Protein AF-A0A382N3G2-F1 (afdb_monomer_lite)

Sequence (133 aa):
MDQISRNIKLLQFSFLLVVFFFLYFAVDPSENNSFWRLPSYLASVPMVLNNAIDYLMFEWLPVDIYNVEIDEYEESPVLKLITRSISRSLLFCIEFIREILLGGVKTIVAFTSWDYISQNSWAHWPALPWTVV

Organism: NCBI:txid408172

Radius of gyration: 28.77 Å; chains: 1; bounding box: 59×32×71 Å

pLDDT: mean 85.89, std 9.98, range [40.59, 96.81]

Secondary structure (DSSP, 8-state):
-HHHHHHHHHHHHHHHHHHHHHHHHHS---TT-TTTTHHHHHTTHHHHHHHHHHIIIIIISEEEEEETTTTEEEEEEHHHHHHHHHHHHHHHHHHHHHHHHTTSHHHHHHHS-HHHHHH-GGGSPPPP--S--

Structure (mmCIF, N/CA/C/O backbone):
data_AF-A0A382N3G2-F1
#
_entry.id   AF-A0A382N3G2-F1
#
loop_
_atom_site.group_PDB
_atom_site.id
_atom_site.type_symbol
_atom_site.label_atom_id
_atom_site.label_alt_id
_atom_site.label_comp_id
_atom_site.label_asym_id
_atom_site.label_entity_id
_atom_site.label_seq_id
_atom_site.pdbx_PDB_ins_code
_atom_site.Cartn_x
_atom_site.Cartn_y
_atom_site.Cartn_z
_atom_site.occupancy
_atom_site.B_iso_or_equiv
_atom_site.auth_seq_id
_atom_site.auth_comp_id
_atom_site.auth_asym_id
_atom_site.auth_atom_id
_atom_site.pdbx_PDB_model_num
ATOM 1 N N . MET A 1 1 ? 32.268 -5.901 20.987 1.00 54.81 1 MET A N 1
ATOM 2 C CA . MET A 1 1 ? 31.376 -6.434 19.927 1.00 54.81 1 MET A CA 1
ATOM 3 C C . MET A 1 1 ? 31.154 -5.445 18.778 1.00 54.81 1 MET A C 1
ATOM 5 O O . MET A 1 1 ? 31.127 -5.890 17.636 1.00 54.81 1 MET A O 1
ATOM 9 N N . ASP A 1 2 ? 31.108 -4.128 19.018 1.00 61.84 2 ASP A N 1
ATOM 10 C CA . ASP A 1 2 ? 30.839 -3.132 17.958 1.00 61.84 2 ASP A CA 1
ATOM 11 C C . ASP A 1 2 ? 31.906 -2.990 16.860 1.00 61.84 2 ASP A C 1
ATOM 13 O O . ASP A 1 2 ? 31.559 -2.780 15.698 1.00 61.84 2 ASP A O 1
ATOM 17 N N . GLN A 1 3 ? 33.200 -3.128 17.172 1.00 61.00 3 GLN A N 1
ATOM 18 C CA . GLN A 1 3 ? 34.254 -3.038 16.145 1.00 61.00 3 GLN A CA 1
ATOM 19 C C . GLN A 1 3 ? 34.225 -4.217 15.158 1.00 61.00 3 GLN A C 1
ATOM 21 O O . GLN A 1 3 ? 34.457 -4.029 13.966 1.00 61.00 3 GLN A O 1
ATOM 26 N N . ILE A 1 4 ? 33.870 -5.414 15.632 1.00 60.31 4 ILE A N 1
ATOM 27 C CA . ILE A 1 4 ? 33.755 -6.621 14.800 1.00 60.31 4 ILE A CA 1
ATOM 28 C C . ILE A 1 4 ? 32.565 -6.482 13.838 1.00 60.31 4 ILE A C 1
ATOM 30 O O . ILE A 1 4 ? 32.717 -6.699 12.639 1.00 60.31 4 ILE A O 1
ATOM 34 N N . SER A 1 5 ? 31.408 -6.026 14.339 1.00 62.31 5 SER A N 1
ATOM 35 C CA . SER A 1 5 ? 30.219 -5.741 13.516 1.00 62.31 5 SER A CA 1
ATOM 36 C C . SER A 1 5 ? 30.489 -4.670 12.448 1.00 62.31 5 SER A C 1
ATOM 38 O O . SER A 1 5 ? 30.088 -4.814 11.292 1.00 62.31 5 SER A O 1
ATOM 40 N N . ARG A 1 6 ? 31.243 -3.618 12.797 1.00 64.12 6 ARG A N 1
ATOM 41 C CA . ARG A 1 6 ? 31.652 -2.563 11.856 1.00 64.12 6 ARG A CA 1
ATOM 42 C C . ARG A 1 6 ? 32.551 -3.094 10.735 1.00 64.12 6 ARG A C 1
ATOM 44 O O . ARG A 1 6 ? 32.322 -2.757 9.577 1.00 64.12 6 ARG A O 1
ATOM 51 N N . ASN A 1 7 ? 33.513 -3.958 11.059 1.00 73.94 7 ASN A N 1
ATOM 52 C CA . ASN A 1 7 ? 34.392 -4.588 10.070 1.00 73.94 7 ASN A CA 1
ATOM 53 C C . ASN A 1 7 ? 33.634 -5.524 9.119 1.00 73.94 7 ASN A C 1
ATOM 55 O O . ASN A 1 7 ? 33.942 -5.550 7.933 1.00 73.94 7 ASN A O 1
ATOM 59 N N . ILE A 1 8 ? 32.605 -6.230 9.598 1.00 85.19 8 ILE A N 1
ATOM 60 C CA . ILE A 1 8 ? 31.758 -7.084 8.748 1.00 85.19 8 ILE A CA 1
ATOM 61 C C . ILE A 1 8 ? 30.974 -6.244 7.731 1.00 85.19 8 ILE A C 1
ATOM 63 O O . ILE A 1 8 ? 30.933 -6.597 6.555 1.00 85.19 8 ILE A O 1
ATOM 67 N N . LYS A 1 9 ? 30.407 -5.102 8.145 1.00 83.94 9 LYS A N 1
ATOM 68 C CA . LYS A 1 9 ? 29.705 -4.187 7.224 1.00 83.94 9 LYS A CA 1
ATOM 69 C C . LYS A 1 9 ? 30.647 -3.576 6.183 1.00 83.94 9 LYS A C 1
ATOM 71 O O . LYS A 1 9 ? 30.295 -3.503 5.009 1.00 83.94 9 LYS A O 1
ATOM 76 N N . LEU A 1 10 ? 31.854 -3.180 6.594 1.00 86.88 10 LEU A N 1
ATOM 77 C CA . LEU A 1 10 ? 32.887 -2.687 5.674 1.00 86.88 10 LEU A CA 1
ATOM 78 C C . LEU A 1 10 ? 33.339 -3.771 4.686 1.00 86.88 10 LEU A C 1
ATOM 80 O O . LEU A 1 10 ? 33.552 -3.480 3.513 1.00 86.88 10 LEU A O 1
ATOM 84 N N . LEU A 1 11 ? 33.431 -5.025 5.134 1.00 88.75 11 LEU A N 1
ATOM 85 C CA . LEU A 1 11 ? 33.788 -6.162 4.290 1.00 88.75 11 LEU A CA 1
ATOM 86 C C . LEU A 1 11 ? 32.685 -6.499 3.275 1.00 88.75 11 LEU A C 1
ATOM 88 O O . LEU A 1 11 ? 32.993 -6.732 2.112 1.00 88.75 11 LEU A O 1
ATOM 92 N N . GLN A 1 12 ? 31.411 -6.458 3.678 1.00 89.31 12 GLN A N 1
ATOM 93 C CA . GLN A 1 12 ? 30.269 -6.608 2.765 1.00 89.31 12 GLN A CA 1
ATOM 94 C C . GLN A 1 12 ? 30.249 -5.510 1.699 1.00 89.31 12 GLN A C 1
ATOM 96 O O . GLN A 1 12 ? 30.054 -5.799 0.521 1.00 89.31 12 GLN A O 1
ATOM 101 N N . PHE A 1 13 ? 30.490 -4.260 2.100 1.00 93.25 13 PHE A N 1
ATOM 102 C CA . PHE A 1 13 ? 30.573 -3.139 1.168 1.00 93.25 13 PHE A CA 1
ATOM 103 C C . PHE A 1 13 ? 31.746 -3.293 0.194 1.00 93.25 13 PHE A C 1
ATOM 105 O O . PHE A 1 13 ? 31.573 -3.129 -1.011 1.00 93.25 13 PHE A O 1
ATOM 112 N N . SER A 1 14 ? 32.920 -3.674 0.703 1.00 93.44 14 SER A N 1
ATOM 113 C CA . SER A 1 14 ? 34.104 -3.937 -0.119 1.00 93.44 14 SER A CA 1
ATOM 114 C C . SER A 1 14 ? 33.856 -5.070 -1.121 1.00 93.44 14 SER A C 1
ATOM 116 O O . SER A 1 14 ? 34.144 -4.922 -2.305 1.00 93.44 14 SER A O 1
ATOM 118 N N . PHE A 1 15 ? 33.233 -6.169 -0.684 1.00 94.50 15 PHE A N 1
ATOM 119 C CA . PHE A 1 15 ? 32.842 -7.271 -1.564 1.00 94.50 15 PHE A CA 1
ATOM 120 C C . PHE A 1 15 ? 31.878 -6.813 -2.664 1.00 94.50 15 PHE A C 1
ATOM 122 O O . PHE A 1 15 ? 32.086 -7.124 -3.834 1.00 94.50 15 PHE A O 1
ATOM 129 N N . LEU A 1 16 ? 30.855 -6.033 -2.310 1.00 94.88 16 LEU A N 1
ATOM 130 C CA . LEU A 1 16 ? 29.886 -5.514 -3.272 1.00 94.88 16 LEU A CA 1
ATOM 131 C C . LEU A 1 16 ? 30.550 -4.607 -4.318 1.00 94.88 16 LEU A C 1
ATOM 133 O O . LEU A 1 16 ? 30.221 -4.679 -5.497 1.00 94.88 16 LEU A O 1
ATOM 137 N N . LEU A 1 17 ? 31.526 -3.805 -3.898 1.00 95.19 17 LEU A N 1
ATOM 138 C CA . LEU A 1 17 ? 32.310 -2.929 -4.763 1.00 95.19 17 LEU A CA 1
ATOM 139 C C . LEU A 1 17 ? 33.238 -3.726 -5.700 1.00 95.19 17 LEU A C 1
ATOM 141 O O . LEU A 1 17 ? 33.354 -3.387 -6.876 1.00 95.19 17 LEU A O 1
ATOM 145 N N . VAL A 1 18 ? 33.828 -4.829 -5.227 1.00 95.69 18 VAL A N 1
ATOM 146 C CA . VAL A 1 18 ? 34.579 -5.771 -6.078 1.00 95.69 18 VAL A CA 1
ATOM 147 C C . VAL A 1 18 ? 33.668 -6.407 -7.130 1.00 95.69 18 VAL A C 1
ATOM 149 O O . VAL A 1 18 ? 34.017 -6.416 -8.309 1.00 95.69 18 VAL A O 1
ATOM 152 N N . VAL A 1 19 ? 32.486 -6.894 -6.733 1.00 95.38 19 VAL A N 1
ATOM 153 C CA . VAL A 1 19 ? 31.493 -7.463 -7.663 1.00 95.38 19 VAL A CA 1
ATOM 154 C C . VAL A 1 19 ? 31.034 -6.417 -8.680 1.00 95.38 19 VAL A C 1
ATOM 156 O O . VAL A 1 19 ? 30.932 -6.720 -9.866 1.00 95.38 19 VAL A O 1
ATOM 159 N N . PHE A 1 20 ? 30.806 -5.180 -8.239 1.00 93.12 20 PHE A N 1
ATOM 160 C CA . PHE A 1 20 ? 30.428 -4.075 -9.113 1.00 93.12 20 PHE A CA 1
ATOM 161 C C . PHE A 1 20 ? 31.494 -3.796 -10.176 1.00 93.12 20 PHE A C 1
ATOM 163 O O . PHE A 1 20 ? 31.170 -3.770 -11.360 1.00 93.12 20 PHE A O 1
ATOM 170 N N . PHE A 1 21 ? 32.764 -3.635 -9.785 1.00 94.12 21 PHE A N 1
ATOM 171 C CA . PHE A 1 21 ? 33.833 -3.397 -10.757 1.00 94.12 21 PHE A CA 1
ATOM 172 C C . PHE A 1 21 ? 34.044 -4.590 -11.685 1.00 94.12 21 PHE A C 1
ATOM 174 O O . PHE A 1 21 ? 34.264 -4.394 -12.877 1.00 94.12 21 PHE A O 1
ATOM 181 N N . PHE A 1 22 ? 33.922 -5.817 -11.175 1.00 93.25 22 PHE A N 1
ATOM 182 C CA . PHE A 1 22 ? 33.968 -7.013 -12.009 1.00 93.25 22 PHE A CA 1
ATOM 183 C C . PHE A 1 22 ? 32.884 -6.983 -13.095 1.00 93.25 22 PHE A C 1
ATOM 185 O O . PHE A 1 22 ? 33.194 -7.173 -14.266 1.00 93.25 22 PHE A O 1
ATOM 192 N N . LEU A 1 23 ? 31.635 -6.675 -12.732 1.00 88.38 23 LEU A N 1
ATOM 193 C CA . LEU A 1 23 ? 30.538 -6.536 -13.694 1.00 88.38 23 LEU A CA 1
ATOM 194 C C . LEU A 1 23 ? 30.758 -5.366 -14.661 1.00 88.38 23 LEU A C 1
ATOM 196 O O . LEU A 1 23 ? 30.493 -5.513 -15.850 1.00 88.38 23 LEU A O 1
ATOM 200 N N . TYR A 1 24 ? 31.274 -4.234 -14.177 1.00 87.00 24 TYR A N 1
ATOM 201 C CA . TYR A 1 24 ? 31.577 -3.064 -15.005 1.00 87.00 24 TYR A CA 1
ATOM 202 C C . TYR A 1 24 ? 32.603 -3.375 -16.101 1.00 87.00 24 TYR A C 1
ATOM 204 O O . TYR A 1 24 ? 32.420 -2.963 -17.240 1.00 87.00 24 TYR A O 1
ATOM 212 N N . PHE A 1 25 ? 33.661 -4.125 -15.780 1.00 87.69 25 PHE A N 1
ATOM 213 C CA . PHE A 1 25 ? 34.664 -4.521 -16.772 1.00 87.69 25 PHE A CA 1
ATOM 214 C C . PHE A 1 25 ? 34.236 -5.719 -17.626 1.00 87.69 25 PHE A C 1
ATOM 216 O O . PHE A 1 25 ? 34.728 -5.867 -18.739 1.00 87.69 25 PHE A O 1
ATOM 223 N N . ALA A 1 26 ? 33.349 -6.583 -17.126 1.00 88.31 26 ALA A N 1
ATOM 224 C CA . ALA A 1 26 ? 32.862 -7.745 -17.869 1.00 88.31 26 ALA A CA 1
ATOM 225 C C . ALA A 1 26 ? 31.782 -7.395 -18.909 1.00 88.31 26 ALA A C 1
ATOM 227 O O . ALA A 1 26 ? 31.578 -8.155 -19.855 1.00 88.31 26 ALA A O 1
ATOM 228 N N . VAL A 1 27 ? 31.058 -6.285 -18.729 1.00 87.44 27 VAL A N 1
ATOM 229 C CA . VAL A 1 27 ? 29.966 -5.874 -19.619 1.00 87.44 27 VAL A CA 1
ATOM 230 C C . VAL A 1 27 ? 30.425 -4.729 -20.517 1.00 87.44 27 VAL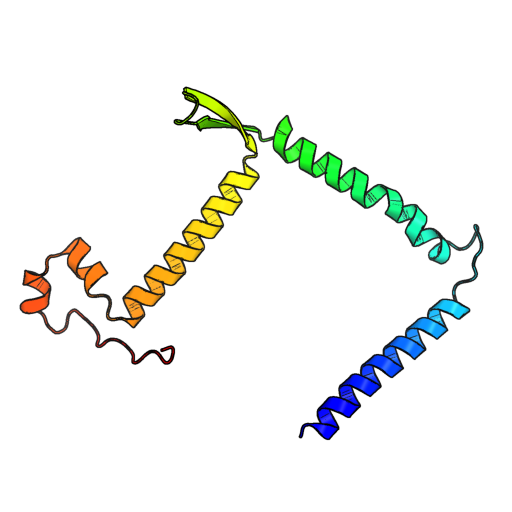 A C 1
ATOM 232 O O . VAL A 1 27 ? 30.370 -3.563 -20.136 1.00 87.44 27 VAL A O 1
ATOM 235 N N . ASP A 1 28 ? 30.822 -5.064 -21.745 1.00 85.06 28 ASP A N 1
ATOM 236 C CA . ASP A 1 28 ? 31.203 -4.058 -22.738 1.00 85.06 28 ASP A CA 1
ATOM 237 C C . ASP A 1 28 ? 30.012 -3.175 -23.157 1.00 85.06 28 ASP A C 1
ATOM 239 O O . ASP A 1 28 ? 28.941 -3.718 -23.480 1.00 85.06 28 ASP A O 1
ATOM 243 N N . PRO A 1 29 ? 30.199 -1.840 -23.251 1.00 81.62 29 PRO A N 1
ATOM 244 C CA . PRO A 1 29 ? 29.175 -0.895 -23.682 1.00 81.62 29 PRO A CA 1
ATOM 245 C C . PRO A 1 29 ? 28.973 -0.952 -25.201 1.00 81.62 29 PRO A C 1
ATOM 247 O O . PRO A 1 29 ? 29.387 -0.066 -25.946 1.00 81.62 29 PRO A O 1
ATOM 250 N N . SER A 1 30 ? 28.343 -2.026 -25.674 1.00 83.69 30 SER A N 1
ATOM 251 C CA . SER A 1 30 ? 28.049 -2.250 -27.091 1.00 83.69 30 SER A CA 1
ATOM 252 C C . SER A 1 30 ? 26.572 -2.562 -27.320 1.00 83.69 30 SER A C 1
ATOM 254 O O . SER A 1 30 ? 25.920 -3.214 -26.505 1.00 83.69 30 SER A O 1
ATOM 256 N N . GLU A 1 31 ? 26.037 -2.139 -28.467 1.00 77.19 31 GLU A N 1
ATOM 257 C CA . GLU A 1 31 ? 24.632 -2.388 -28.833 1.00 77.19 31 GLU A CA 1
ATOM 258 C C . GLU A 1 31 ? 24.319 -3.868 -29.120 1.00 77.19 31 GLU A C 1
ATOM 260 O O . GLU A 1 31 ? 23.158 -4.289 -29.107 1.00 77.19 31 GLU A O 1
ATOM 265 N N . ASN A 1 32 ? 25.354 -4.680 -29.337 1.00 84.19 32 ASN A N 1
ATOM 266 C CA . ASN A 1 32 ? 25.224 -6.120 -29.546 1.00 84.19 32 ASN A CA 1
ATOM 267 C C . ASN A 1 32 ? 25.238 -6.908 -28.226 1.00 84.19 32 ASN A C 1
ATOM 269 O O . ASN A 1 32 ? 24.823 -8.067 -28.200 1.00 84.19 32 ASN A O 1
ATOM 273 N N . ASN A 1 33 ? 25.684 -6.300 -27.121 1.00 85.69 33 ASN A N 1
ATOM 274 C CA . ASN A 1 33 ? 25.708 -6.954 -25.820 1.00 85.69 33 ASN A CA 1
ATOM 275 C C . ASN A 1 33 ? 24.330 -6.868 -25.146 1.00 85.69 33 ASN A C 1
ATOM 277 O O . ASN A 1 33 ? 23.858 -5.798 -24.756 1.00 85.69 33 ASN A O 1
ATOM 281 N N . SER A 1 34 ? 23.685 -8.023 -24.974 1.00 85.50 34 SER A N 1
ATOM 282 C CA . SER A 1 34 ? 22.355 -8.108 -24.358 1.00 85.50 34 SER A CA 1
ATOM 283 C C . SER A 1 34 ? 22.342 -7.646 -22.896 1.00 85.50 34 SER A C 1
ATOM 285 O O . SER A 1 34 ? 21.358 -7.045 -22.474 1.00 85.50 34 SER A O 1
ATOM 287 N N . PHE A 1 35 ? 23.428 -7.861 -22.139 1.00 84.62 35 PHE A N 1
ATOM 288 C CA . PHE A 1 35 ? 23.521 -7.447 -20.732 1.00 84.62 35 PHE A CA 1
ATOM 289 C C . PHE A 1 35 ? 23.626 -5.929 -20.574 1.00 84.62 35 PHE A C 1
ATOM 291 O O . PHE A 1 35 ? 23.007 -5.363 -19.676 1.00 84.62 35 PHE A O 1
ATOM 298 N N . TRP A 1 36 ? 24.329 -5.259 -21.490 1.00 86.38 36 TRP A N 1
ATOM 299 C CA . TRP A 1 36 ? 24.394 -3.796 -21.536 1.00 86.38 36 TRP A CA 1
ATOM 300 C C . TRP A 1 36 ? 23.032 -3.164 -21.872 1.00 86.38 36 TRP A C 1
ATOM 302 O O . TRP A 1 36 ? 22.703 -2.081 -21.395 1.00 86.38 36 TRP A O 1
ATOM 312 N N . ARG A 1 37 ? 22.201 -3.869 -22.651 1.00 88.00 37 ARG A N 1
ATOM 313 C CA . ARG A 1 37 ? 20.870 -3.413 -23.091 1.00 88.00 37 ARG A CA 1
ATOM 314 C C . ARG A 1 37 ? 19.722 -3.747 -22.141 1.00 88.00 37 ARG A C 1
ATOM 316 O O . ARG A 1 37 ? 18.593 -3.338 -22.410 1.00 88.00 37 ARG A O 1
ATOM 323 N N . LEU A 1 38 ? 19.978 -4.440 -21.030 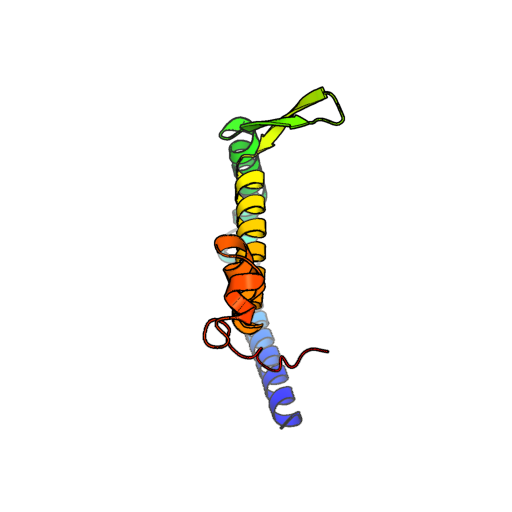1.00 87.56 38 LEU A N 1
ATOM 324 C CA . LEU A 1 38 ? 18.946 -4.764 -20.036 1.00 87.56 38 LEU A CA 1
ATOM 325 C C . LEU A 1 38 ? 18.142 -3.540 -19.563 1.00 87.56 38 LEU A C 1
ATOM 327 O O . LEU A 1 38 ? 16.913 -3.640 -19.540 1.00 87.56 38 LEU A O 1
ATOM 331 N N . PRO A 1 39 ? 18.758 -2.376 -19.257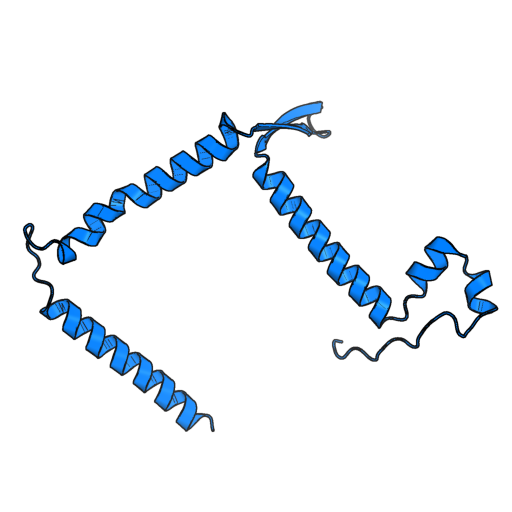 1.00 85.88 39 PRO A N 1
ATOM 332 C CA . PRO A 1 39 ? 17.998 -1.184 -18.890 1.00 85.88 39 PRO A CA 1
ATOM 333 C C . PRO A 1 39 ? 17.043 -0.735 -20.000 1.00 85.88 39 PRO A C 1
ATOM 335 O O . PRO A 1 39 ? 15.903 -0.380 -19.720 1.00 85.88 39 PRO A O 1
ATOM 338 N N . SER A 1 40 ? 17.468 -0.804 -21.266 1.00 88.62 40 SER A N 1
ATOM 339 C CA . SER A 1 40 ? 16.634 -0.446 -22.418 1.00 88.62 40 SER A CA 1
ATOM 340 C C . SER A 1 40 ? 15.463 -1.410 -22.608 1.00 88.62 40 SER A C 1
ATOM 342 O O . SER A 1 40 ? 14.367 -0.973 -22.946 1.00 88.62 40 SER A O 1
ATOM 344 N N . TYR A 1 41 ? 15.661 -2.708 -22.362 1.00 89.00 41 TYR A N 1
ATOM 345 C CA . TYR A 1 41 ? 14.575 -3.690 -22.426 1.00 89.00 41 TYR A CA 1
ATOM 346 C C . TYR A 1 41 ? 13.553 -3.502 -21.301 1.00 89.00 41 TYR A C 1
ATOM 348 O O . TYR A 1 41 ? 12.351 -3.614 -21.533 1.00 89.00 41 TYR A O 1
ATOM 356 N N . LEU A 1 42 ? 14.015 -3.161 -20.096 1.00 92.69 42 LEU A N 1
ATOM 357 C CA . LEU A 1 42 ? 13.150 -2.928 -18.940 1.00 92.69 42 LEU A CA 1
ATOM 358 C C . LEU A 1 42 ? 12.548 -1.516 -18.900 1.00 92.69 42 LEU A C 1
ATOM 360 O O . LEU A 1 42 ? 11.652 -1.270 -18.098 1.00 92.69 42 LEU A O 1
ATOM 364 N N . ALA A 1 43 ? 12.976 -0.601 -19.773 1.00 91.31 43 ALA A N 1
ATOM 365 C CA . ALA A 1 43 ? 12.509 0.787 -19.788 1.00 91.31 43 ALA A CA 1
ATOM 366 C C . ALA A 1 43 ? 10.988 0.918 -19.983 1.00 91.31 43 ALA A C 1
ATOM 368 O O . ALA A 1 43 ? 10.381 1.861 -19.483 1.00 91.31 43 ALA A O 1
ATOM 369 N N . SER A 1 44 ? 10.364 -0.034 -20.682 1.00 91.94 44 SER A N 1
ATOM 370 C CA . SER A 1 44 ? 8.912 -0.050 -20.911 1.00 91.94 44 SER A CA 1
ATOM 371 C C . SER A 1 44 ? 8.110 -0.645 -19.749 1.00 91.94 44 SER A C 1
ATOM 373 O O . SER A 1 44 ? 6.909 -0.399 -19.646 1.00 91.94 44 SER A O 1
ATOM 375 N N . VAL A 1 45 ? 8.753 -1.3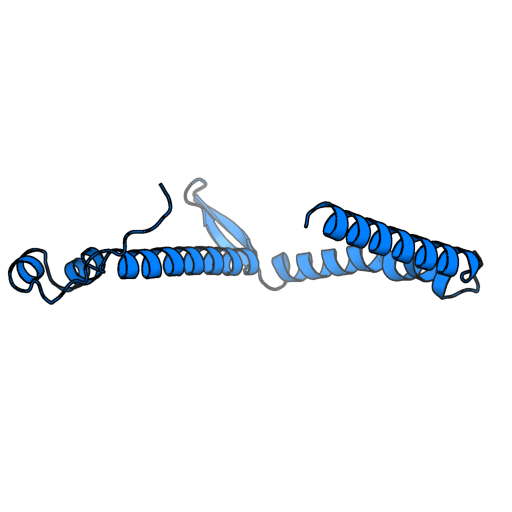99 -18.852 1.00 94.94 45 VAL A N 1
ATOM 376 C CA . VAL A 1 45 ? 8.076 -2.138 -17.777 1.00 94.94 45 VAL A CA 1
ATOM 377 C C . VAL A 1 45 ? 7.329 -1.214 -16.811 1.00 94.94 45 VAL A C 1
ATOM 379 O O . VAL A 1 45 ? 6.169 -1.515 -16.528 1.00 94.94 45 VAL A O 1
ATOM 382 N N . PRO A 1 46 ? 7.897 -0.082 -16.342 1.00 94.88 46 PRO A N 1
ATOM 383 C CA . PRO A 1 46 ? 7.167 0.839 -15.473 1.00 94.88 46 PRO A CA 1
ATOM 384 C C . PRO A 1 46 ? 5.881 1.363 -16.117 1.00 94.88 46 PRO A C 1
ATOM 386 O O . PRO A 1 46 ? 4.842 1.394 -15.467 1.00 94.88 46 PRO A O 1
ATOM 389 N N . MET A 1 47 ? 5.933 1.716 -17.404 1.00 95.38 47 MET A N 1
ATOM 390 C CA . MET A 1 47 ? 4.774 2.236 -18.131 1.00 95.38 47 MET A CA 1
ATOM 391 C C . MET A 1 47 ? 3.695 1.163 -18.310 1.00 95.38 47 MET A C 1
ATOM 393 O O . MET A 1 47 ? 2.524 1.418 -18.050 1.00 95.38 47 MET A O 1
ATOM 397 N N . VAL A 1 48 ? 4.084 -0.048 -18.724 1.00 96.44 48 VAL A N 1
ATOM 398 C CA . VAL A 1 48 ? 3.144 -1.166 -18.901 1.00 96.44 48 VAL A CA 1
ATOM 399 C C . VAL A 1 48 ? 2.481 -1.528 -17.577 1.00 96.44 48 VAL A C 1
ATOM 401 O O . VAL A 1 48 ? 1.269 -1.719 -17.540 1.00 96.44 48 VAL A O 1
ATOM 404 N N . LEU A 1 49 ? 3.252 -1.584 -16.490 1.00 95.81 49 LEU A N 1
ATOM 405 C CA . LEU A 1 49 ? 2.721 -1.883 -15.166 1.00 95.81 49 LEU A CA 1
ATOM 406 C C . LEU A 1 49 ? 1.758 -0.793 -14.687 1.00 95.81 49 LEU A C 1
ATOM 408 O O . LEU A 1 49 ? 0.685 -1.126 -14.193 1.00 95.81 49 LEU A O 1
ATOM 412 N N . ASN A 1 50 ? 2.116 0.483 -14.861 1.00 95.31 50 ASN A N 1
ATOM 413 C CA . ASN A 1 50 ? 1.247 1.595 -14.487 1.00 95.31 50 ASN A CA 1
ATOM 414 C C . ASN A 1 50 ? -0.086 1.526 -15.239 1.00 95.31 50 ASN A C 1
ATOM 416 O O . ASN A 1 50 ? -1.136 1.482 -14.613 1.00 95.31 50 ASN A O 1
ATOM 420 N N . ASN A 1 51 ? -0.039 1.406 -16.568 1.00 96.44 51 ASN A N 1
ATOM 421 C CA . ASN A 1 51 ? -1.245 1.324 -17.391 1.00 96.44 51 ASN A CA 1
ATOM 422 C C . ASN A 1 51 ? -2.093 0.092 -17.051 1.00 96.44 51 ASN A C 1
ATOM 424 O O . ASN A 1 51 ? -3.316 0.172 -17.038 1.00 96.44 51 ASN A O 1
ATOM 428 N N . ALA A 1 52 ? -1.459 -1.048 -16.765 1.00 94.81 52 ALA A N 1
ATOM 429 C CA . A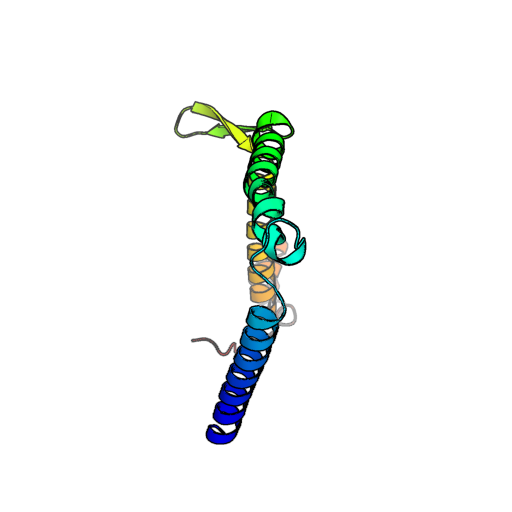LA A 1 52 ? -2.170 -2.258 -16.371 1.00 94.81 52 ALA A CA 1
ATOM 430 C C . ALA A 1 52 ? -2.890 -2.090 -15.026 1.00 94.81 52 ALA A C 1
ATOM 432 O O . ALA A 1 52 ? -4.025 -2.540 -14.885 1.00 94.81 52 ALA A O 1
ATOM 433 N N . ILE A 1 53 ? -2.246 -1.449 -14.046 1.00 92.69 53 ILE A N 1
ATOM 434 C CA . ILE A 1 53 ? -2.851 -1.178 -12.738 1.00 92.69 53 ILE A CA 1
ATOM 435 C C . ILE A 1 53 ? -3.973 -0.151 -12.876 1.00 92.69 53 ILE A C 1
ATOM 437 O O . ILE A 1 53 ? -5.051 -0.393 -12.342 1.00 92.69 53 ILE A O 1
ATOM 441 N N . ASP A 1 54 ? -3.756 0.940 -13.612 1.00 92.56 54 ASP A N 1
ATOM 442 C CA . ASP A 1 54 ? -4.773 1.970 -13.840 1.00 92.56 54 ASP A CA 1
ATOM 443 C C . ASP A 1 54 ? -6.007 1.376 -14.529 1.00 92.56 54 ASP A C 1
ATOM 445 O O . ASP A 1 54 ? -7.124 1.533 -14.038 1.00 92.56 54 ASP A O 1
ATOM 449 N N . TYR A 1 55 ? -5.809 0.591 -15.591 1.00 94.31 55 TYR A N 1
ATOM 450 C CA . TYR A 1 55 ? -6.890 -0.132 -16.263 1.00 94.31 55 TYR A CA 1
ATOM 451 C C . TYR A 1 55 ? -7.631 -1.072 -15.301 1.00 94.31 55 TYR A C 1
ATOM 453 O O . TYR A 1 55 ? -8.859 -1.081 -15.229 1.00 94.31 55 TYR A O 1
ATOM 461 N N . LEU A 1 56 ? -6.895 -1.853 -14.507 1.00 92.56 56 LEU A N 1
ATOM 462 C CA . LEU A 1 56 ? -7.489 -2.770 -13.538 1.00 92.56 56 LEU A CA 1
ATOM 463 C C . LEU A 1 56 ? -8.296 -2.030 -12.455 1.00 92.56 56 LEU A C 1
ATOM 465 O O . LEU A 1 56 ? -9.343 -2.513 -12.026 1.00 92.56 56 LEU A O 1
ATOM 469 N N . MET A 1 57 ? -7.808 -0.875 -12.008 1.00 92.19 57 MET A N 1
ATOM 470 C CA . MET A 1 57 ? -8.399 -0.084 -10.933 1.00 92.19 57 MET A CA 1
ATOM 471 C C . MET A 1 57 ? -9.630 0.701 -11.376 1.00 92.19 57 MET A C 1
ATOM 473 O O . MET A 1 57 ? -10.605 0.735 -10.628 1.00 92.19 57 MET A O 1
ATOM 477 N N . PHE A 1 58 ? -9.586 1.321 -12.552 1.00 89.69 58 PHE A N 1
ATOM 478 C CA . PHE A 1 58 ? -10.600 2.285 -12.978 1.00 89.69 58 PHE A CA 1
ATOM 479 C C . PHE A 1 58 ? -11.515 1.765 -14.087 1.00 89.69 58 PHE A C 1
ATOM 481 O O . PHE A 1 58 ? -12.664 2.180 -14.150 1.00 89.69 58 PHE A O 1
ATOM 488 N N . GLU A 1 59 ? -11.061 0.828 -14.922 1.00 90.25 59 GLU A N 1
ATOM 489 C CA . GLU A 1 59 ? -11.890 0.287 -16.009 1.00 90.25 59 GLU A CA 1
ATOM 490 C C . GLU A 1 59 ? -12.460 -1.094 -15.674 1.00 90.25 59 GLU A C 1
ATOM 492 O O . GLU A 1 59 ? -13.628 -1.366 -15.943 1.00 90.25 59 GLU A O 1
ATOM 497 N N . TRP A 1 60 ? -11.660 -1.982 -15.073 1.00 90.81 60 TRP A N 1
ATOM 498 C CA . TRP A 1 60 ? -12.100 -3.358 -14.815 1.00 90.81 60 TRP A CA 1
ATOM 499 C C . TRP A 1 60 ? -12.875 -3.523 -13.503 1.00 90.81 60 TRP A C 1
ATOM 501 O O . TRP A 1 60 ? -13.851 -4.272 -13.460 1.00 90.81 60 TRP A O 1
ATOM 511 N N . LEU A 1 61 ? -12.447 -2.845 -12.432 1.00 92.06 61 LEU A N 1
ATOM 512 C CA . LEU A 1 61 ? -13.057 -2.941 -11.098 1.00 92.06 61 LEU A CA 1
ATOM 513 C C . LEU A 1 61 ? -13.407 -1.569 -10.478 1.00 92.06 61 LEU A C 1
ATOM 515 O O . LEU A 1 61 ? -12.984 -1.298 -9.342 1.00 92.06 61 LEU A O 1
ATOM 519 N N . PRO A 1 62 ? -14.178 -0.708 -11.169 1.00 92.69 62 PRO A N 1
ATOM 520 C CA . PRO A 1 62 ? -14.727 0.490 -10.551 1.00 92.69 62 PRO A CA 1
ATOM 521 C C . PRO A 1 62 ? -15.861 0.133 -9.579 1.00 92.69 62 PRO A C 1
ATOM 523 O O . PRO A 1 62 ? -16.605 -0.832 -9.776 1.00 92.69 62 PRO A O 1
ATOM 526 N N . VAL A 1 63 ? -15.990 0.912 -8.507 1.00 92.06 63 VAL A N 1
ATOM 527 C CA . VAL A 1 63 ? -17.131 0.853 -7.591 1.00 92.06 63 VAL A CA 1
ATOM 528 C C . VAL A 1 63 ? -17.533 2.254 -7.147 1.00 92.06 63 VAL A C 1
ATOM 530 O O . VAL A 1 63 ? -16.690 3.052 -6.735 1.00 92.06 63 VAL A O 1
ATOM 533 N N . ASP A 1 64 ? -18.834 2.518 -7.183 1.00 90.81 64 ASP A N 1
ATOM 534 C CA . ASP A 1 64 ? -19.404 3.793 -6.762 1.00 90.81 64 ASP A CA 1
ATOM 535 C C . ASP A 1 64 ? -19.549 3.843 -5.244 1.00 90.81 64 ASP A C 1
ATOM 537 O O . ASP A 1 64 ? -20.121 2.947 -4.612 1.00 90.81 64 ASP A O 1
ATOM 541 N N . ILE A 1 65 ? -19.038 4.913 -4.641 1.00 88.50 65 ILE A N 1
ATOM 542 C CA . ILE A 1 65 ? -19.161 5.172 -3.210 1.00 88.50 65 ILE A CA 1
ATOM 543 C C . ILE A 1 65 ? -19.888 6.495 -3.035 1.00 88.50 65 ILE A C 1
ATOM 545 O O . ILE A 1 65 ? -19.456 7.525 -3.542 1.00 88.50 65 ILE A O 1
ATOM 549 N N . TYR A 1 66 ? -20.981 6.470 -2.279 1.00 90.56 66 TYR A N 1
ATOM 550 C CA . TYR A 1 66 ? -21.712 7.683 -1.945 1.00 90.56 66 TYR A CA 1
ATOM 551 C C . TYR A 1 66 ? -20.886 8.573 -1.008 1.00 90.56 66 TYR A C 1
ATOM 553 O O . TYR A 1 66 ? -20.494 8.143 0.086 1.00 90.56 66 TYR A O 1
ATOM 561 N N . ASN A 1 67 ? -20.642 9.810 -1.433 1.00 91.69 67 ASN A N 1
ATOM 562 C CA . ASN A 1 67 ? -19.986 10.830 -0.635 1.00 91.69 67 ASN A CA 1
ATOM 563 C C . ASN A 1 67 ? -21.036 11.777 -0.030 1.00 91.69 67 ASN A C 1
ATOM 565 O O . ASN A 1 67 ? -21.659 12.578 -0.720 1.00 91.69 67 ASN A O 1
ATOM 569 N N . VAL A 1 68 ? -21.198 11.699 1.295 1.00 90.75 68 VAL A N 1
ATOM 570 C CA . VAL A 1 68 ? -22.184 12.480 2.065 1.00 90.75 68 VAL A CA 1
ATOM 571 C C . VAL A 1 68 ? -21.904 13.988 2.014 1.00 90.75 68 VAL A C 1
ATOM 573 O O . VAL A 1 68 ? -22.825 14.781 2.167 1.00 90.75 68 VAL A O 1
ATOM 576 N N . GLU A 1 69 ? -20.648 14.402 1.821 1.00 91.94 69 GLU A N 1
ATOM 577 C CA . GLU A 1 69 ? -20.272 15.824 1.825 1.00 91.94 69 GLU A CA 1
ATOM 578 C C . GLU A 1 69 ? -20.743 16.560 0.568 1.00 91.94 69 GLU A C 1
ATOM 580 O O . GLU A 1 69 ? -21.060 17.747 0.637 1.00 91.94 69 GLU A O 1
ATOM 585 N N . ILE A 1 70 ? -20.798 15.854 -0.563 1.00 89.44 70 ILE A N 1
ATOM 586 C CA . ILE A 1 70 ? -21.164 16.414 -1.870 1.00 89.44 70 ILE A CA 1
ATOM 587 C C . ILE A 1 70 ? -22.495 15.872 -2.409 1.00 89.44 70 ILE A C 1
ATOM 589 O O . ILE A 1 70 ? -22.919 16.301 -3.472 1.00 89.44 70 ILE A O 1
ATOM 593 N N . ASP A 1 71 ? -23.158 14.973 -1.672 1.00 87.44 71 ASP A N 1
ATOM 594 C CA . ASP A 1 71 ? -24.430 14.326 -2.042 1.00 87.44 71 ASP A CA 1
ATOM 595 C C . ASP A 1 71 ? -24.391 13.596 -3.404 1.00 87.44 71 ASP A C 1
ATOM 597 O O . ASP A 1 71 ? -25.391 13.479 -4.108 1.00 87.44 71 ASP A O 1
ATOM 601 N N . GLU A 1 72 ? -23.218 13.082 -3.783 1.00 90.31 72 GLU A N 1
ATOM 602 C CA . GLU A 1 72 ? -22.975 12.450 -5.084 1.00 90.31 72 GLU A CA 1
ATOM 603 C C . GLU A 1 72 ? -22.174 11.145 -4.944 1.00 90.31 72 GLU A C 1
ATOM 605 O O . GLU A 1 72 ? -21.502 10.893 -3.939 1.00 90.31 72 GLU A O 1
ATOM 610 N N . TYR A 1 73 ? -22.277 10.279 -5.958 1.00 87.81 73 TYR A N 1
ATOM 611 C CA . TYR A 1 73 ? -21.491 9.049 -6.047 1.00 87.81 73 TYR A CA 1
ATOM 612 C C . TYR A 1 73 ? -20.140 9.335 -6.706 1.00 87.81 73 TYR A C 1
ATOM 614 O O . TYR A 1 73 ? -20.087 9.852 -7.819 1.00 87.81 73 TYR A O 1
ATOM 622 N N . GLU A 1 74 ? -19.056 8.964 -6.028 1.00 85.94 74 GLU A N 1
ATOM 623 C CA . GLU A 1 74 ? -17.699 9.026 -6.566 1.00 85.94 74 GLU A CA 1
ATOM 624 C C . GLU A 1 74 ? -17.214 7.630 -6.958 1.00 85.94 74 GLU A C 1
ATOM 626 O O . GLU A 1 74 ? -17.264 6.689 -6.156 1.00 85.94 74 GLU A O 1
ATOM 631 N N . GLU A 1 75 ? -16.666 7.510 -8.167 1.00 87.00 75 GLU A N 1
ATOM 632 C CA . GLU A 1 75 ? -15.998 6.290 -8.610 1.00 87.00 75 GLU A CA 1
ATOM 633 C C . GLU A 1 75 ? -14.691 6.098 -7.832 1.00 87.00 75 GLU A C 1
ATOM 635 O O . GLU A 1 75 ? -13.803 6.954 -7.784 1.00 87.00 75 GLU A O 1
ATOM 640 N N . SER A 1 76 ? -14.553 4.939 -7.199 1.00 85.94 76 SER A N 1
ATOM 641 C CA . SER A 1 76 ? -13.333 4.535 -6.515 1.00 85.94 76 SER A CA 1
ATOM 642 C C . SER A 1 76 ? -12.931 3.120 -6.921 1.00 85.94 76 SER A C 1
ATOM 644 O O . SER A 1 76 ? -13.781 2.278 -7.192 1.00 85.94 76 SER A O 1
ATOM 646 N N . PRO A 1 77 ? -11.629 2.805 -6.920 1.00 91.75 77 PRO A N 1
ATOM 647 C CA . PRO A 1 77 ? -11.166 1.476 -7.281 1.00 91.75 77 PRO A CA 1
ATOM 648 C C . PRO A 1 77 ? -11.421 0.486 -6.141 1.00 91.75 77 PRO A C 1
ATOM 650 O O . PRO A 1 77 ? -11.076 0.752 -4.983 1.00 91.75 77 PRO A O 1
ATOM 653 N N . VAL A 1 78 ? -11.938 -0.706 -6.453 1.00 90.19 78 VAL A N 1
ATOM 654 C CA . VAL A 1 78 ? -12.215 -1.762 -5.453 1.00 90.19 78 VAL A CA 1
ATOM 655 C C . VAL A 1 78 ? -10.974 -2.110 -4.617 1.00 90.19 78 VAL A C 1
ATOM 657 O O . VAL A 1 78 ? -11.070 -2.338 -3.408 1.00 90.19 78 VAL A O 1
ATOM 660 N N . LEU A 1 79 ? -9.778 -2.069 -5.215 1.00 89.94 79 LEU A N 1
ATOM 661 C CA . LEU A 1 79 ? -8.515 -2.308 -4.505 1.00 89.94 79 LEU A CA 1
ATOM 662 C C . LEU A 1 79 ? -8.293 -1.352 -3.319 1.00 89.94 79 LEU A C 1
ATOM 664 O O . LEU A 1 79 ? -7.753 -1.756 -2.283 1.00 89.94 79 LEU A O 1
ATOM 668 N N . LYS A 1 80 ? -8.750 -0.099 -3.417 1.00 89.25 80 LYS A N 1
ATOM 669 C CA . LYS A 1 80 ? -8.668 0.882 -2.323 1.00 89.25 80 LYS A CA 1
ATOM 670 C C . LYS A 1 80 ? -9.568 0.485 -1.152 1.00 89.25 80 LYS A C 1
ATOM 672 O O . LYS A 1 80 ? -9.182 0.644 0.005 1.00 89.25 80 LYS A O 1
ATOM 677 N N . LEU A 1 81 ? -10.744 -0.078 -1.429 1.00 89.81 81 LEU A N 1
ATOM 678 C CA . LEU A 1 81 ? -11.639 -0.583 -0.385 1.00 89.81 81 LEU A CA 1
ATOM 679 C C . LEU A 1 81 ? -11.071 -1.826 0.294 1.00 89.81 81 LEU A C 1
ATOM 681 O O . LEU A 1 81 ? -11.099 -1.915 1.521 1.00 89.81 81 LEU A O 1
ATOM 685 N N . ILE A 1 82 ? -10.508 -2.752 -0.484 1.00 92.38 82 ILE A N 1
ATOM 686 C CA . ILE A 1 82 ? -9.882 -3.969 0.044 1.00 92.38 82 ILE A CA 1
ATOM 687 C C . ILE A 1 82 ? -8.720 -3.610 0.968 1.00 92.38 82 ILE A C 1
ATOM 689 O O . ILE A 1 82 ? -8.679 -4.065 2.109 1.00 92.38 82 ILE A O 1
ATOM 693 N N . THR A 1 83 ? -7.803 -2.753 0.520 1.00 93.25 83 THR A N 1
ATOM 694 C CA . THR A 1 83 ? -6.645 -2.347 1.332 1.00 93.25 83 THR A CA 1
ATOM 695 C C . THR A 1 83 ? -7.078 -1.634 2.612 1.00 93.25 83 THR A C 1
ATOM 697 O O . THR A 1 83 ? -6.605 -1.982 3.693 1.00 93.25 83 THR A O 1
ATOM 700 N N . ARG A 1 84 ? -8.057 -0.723 2.534 1.00 91.81 84 ARG A N 1
ATOM 701 C CA . ARG A 1 84 ? -8.631 -0.053 3.712 1.00 91.81 84 ARG A CA 1
ATOM 702 C C . ARG A 1 84 ? -9.331 -1.027 4.665 1.00 91.81 84 ARG A C 1
ATOM 704 O O . ARG A 1 84 ? -9.238 -0.852 5.880 1.00 91.81 84 ARG A O 1
ATOM 711 N N . SER A 1 85 ? -10.010 -2.044 4.139 1.00 94.88 85 SER A N 1
ATOM 712 C CA . SER A 1 85 ? -10.628 -3.111 4.934 1.00 94.88 85 SER A CA 1
ATOM 713 C C . SER A 1 85 ? -9.573 -3.943 5.662 1.00 94.88 85 SER A C 1
ATOM 715 O O . SER A 1 85 ? -9.673 -4.135 6.871 1.00 94.88 85 SER A O 1
ATOM 717 N N . ILE A 1 86 ? -8.498 -4.337 4.970 1.00 96.81 86 ILE A N 1
ATOM 718 C CA . ILE A 1 86 ? -7.369 -5.060 5.568 1.00 96.81 86 ILE A CA 1
ATOM 719 C C . ILE A 1 86 ? -6.726 -4.226 6.680 1.00 96.81 86 ILE A C 1
ATOM 721 O O . ILE A 1 86 ? -6.506 -4.744 7.772 1.00 96.81 86 ILE A O 1
ATOM 725 N N . SER A 1 87 ? -6.483 -2.929 6.458 1.00 96.81 87 SER A N 1
ATOM 726 C CA . SER A 1 87 ? -5.931 -2.045 7.494 1.00 96.81 87 SER A CA 1
ATOM 727 C C . SER A 1 87 ? -6.829 -1.970 8.731 1.00 96.81 87 SER A C 1
ATOM 729 O O . SER A 1 87 ? -6.337 -2.065 9.854 1.00 96.81 87 SER A O 1
ATOM 731 N N . ARG A 1 88 ? -8.148 -1.842 8.541 1.00 96.38 88 ARG A N 1
ATOM 732 C CA . ARG A 1 88 ? -9.120 -1.839 9.646 1.00 96.38 88 ARG A CA 1
ATOM 733 C C . ARG A 1 88 ? -9.187 -3.187 10.359 1.00 96.38 88 ARG A C 1
ATOM 735 O O . ARG A 1 88 ? -9.264 -3.212 11.581 1.00 96.38 88 ARG A O 1
ATOM 742 N N . SER A 1 89 ? -9.107 -4.291 9.622 1.00 96.81 89 SER A N 1
ATOM 743 C CA . SER A 1 89 ? -9.060 -5.634 10.200 1.00 96.81 89 SER A CA 1
ATOM 744 C C . SER A 1 89 ? -7.800 -5.842 11.035 1.00 96.81 89 SER A C 1
ATOM 746 O O . SER A 1 89 ? -7.876 -6.433 12.106 1.00 96.81 89 SER A O 1
ATOM 748 N N . LEU A 1 90 ? -6.645 -5.348 10.583 1.00 96.62 90 LEU A N 1
ATOM 749 C CA . LEU A 1 90 ? -5.405 -5.399 11.358 1.00 96.62 90 LEU A CA 1
ATOM 750 C C . LEU A 1 90 ? -5.505 -4.562 12.634 1.00 96.62 90 LEU A C 1
ATOM 752 O O . LEU A 1 90 ? -5.095 -5.032 13.693 1.00 96.62 90 LEU A O 1
ATOM 756 N N . LEU A 1 91 ? -6.074 -3.355 12.544 1.00 94.50 91 LEU A N 1
ATOM 757 C CA . LEU A 1 91 ? -6.323 -2.511 13.713 1.00 94.50 91 LEU A CA 1
ATOM 758 C C . LEU A 1 91 ? -7.218 -3.234 14.728 1.00 94.50 91 LEU A C 1
ATOM 760 O O . LEU A 1 91 ? -6.864 -3.310 15.901 1.00 94.50 91 LEU A O 1
ATOM 764 N N . PHE A 1 92 ? -8.301 -3.852 14.254 1.00 93.19 92 PHE A N 1
ATOM 765 C CA . PHE A 1 92 ? -9.161 -4.697 15.075 1.00 93.19 92 PHE A CA 1
ATOM 766 C C . PHE A 1 92 ? -8.382 -5.845 15.733 1.00 93.19 92 PHE A C 1
ATOM 768 O O . PHE A 1 92 ? -8.508 -6.045 16.934 1.00 93.19 92 PHE A O 1
ATOM 775 N N . CYS A 1 93 ? -7.532 -6.572 14.998 1.00 93.62 93 CYS A N 1
ATOM 776 C CA . CYS A 1 93 ? -6.723 -7.652 15.574 1.00 93.62 93 CYS A CA 1
ATOM 777 C C . CYS A 1 93 ? -5.780 -7.153 16.681 1.00 93.62 93 CYS A C 1
ATOM 779 O O . CYS A 1 93 ? -5.616 -7.823 17.699 1.00 93.62 93 CYS A O 1
ATOM 781 N N . ILE A 1 94 ? -5.166 -5.979 16.504 1.00 90.31 94 ILE A N 1
ATOM 782 C CA . ILE A 1 94 ? -4.290 -5.368 17.514 1.00 90.31 94 ILE A CA 1
ATOM 783 C C . ILE A 1 94 ? -5.091 -4.996 18.765 1.00 90.31 94 ILE A C 1
ATOM 785 O O . ILE A 1 94 ? -4.651 -5.275 19.880 1.00 90.31 94 ILE A O 1
ATOM 789 N N . GLU A 1 95 ? -6.259 -4.378 18.593 1.00 88.19 95 GLU A N 1
ATOM 790 C CA . GLU A 1 95 ? -7.154 -4.024 19.698 1.00 88.19 95 GLU A CA 1
ATOM 791 C C . GLU A 1 95 ? -7.688 -5.265 20.414 1.00 88.19 95 GLU A C 1
ATOM 793 O O . GLU A 1 95 ? -7.678 -5.309 21.639 1.00 88.19 95 GLU A O 1
ATOM 798 N N . PHE A 1 96 ? -8.045 -6.310 19.674 1.00 87.44 96 PHE A N 1
ATOM 799 C CA . PHE A 1 96 ? -8.508 -7.579 20.221 1.00 87.44 96 PHE A CA 1
ATOM 800 C C . PHE A 1 96 ? -7.435 -8.263 21.075 1.00 87.44 96 PHE A C 1
ATOM 802 O O . PHE A 1 96 ? -7.684 -8.640 22.220 1.00 87.44 96 PHE A O 1
ATOM 809 N N . ILE A 1 97 ? -6.206 -8.368 20.558 1.00 87.69 97 ILE A N 1
ATOM 810 C CA . ILE A 1 97 ? -5.076 -8.906 21.326 1.00 87.69 97 ILE A CA 1
ATOM 811 C C . ILE A 1 97 ? -4.814 -8.028 22.556 1.00 87.69 97 ILE A C 1
ATOM 813 O O . ILE A 1 97 ? -4.607 -8.554 23.649 1.00 87.69 97 ILE A O 1
ATOM 817 N N . ARG A 1 98 ? -4.867 -6.697 22.416 1.00 86.94 98 ARG A N 1
ATOM 818 C CA . ARG A 1 98 ? -4.734 -5.770 23.547 1.00 86.94 98 ARG A CA 1
ATOM 819 C C . ARG A 1 98 ? -5.800 -6.023 24.614 1.00 86.94 98 ARG A C 1
ATOM 821 O O . ARG A 1 98 ? -5.453 -6.048 25.791 1.00 86.94 98 ARG A O 1
ATOM 828 N N . GLU A 1 99 ? -7.065 -6.202 24.240 1.00 84.75 99 GLU A N 1
ATOM 829 C CA . GLU A 1 99 ? -8.136 -6.486 25.198 1.00 84.75 99 GLU A CA 1
ATOM 830 C C . GLU A 1 99 ? -7.880 -7.788 25.957 1.00 84.75 99 GLU A C 1
ATOM 832 O O . GLU A 1 99 ? -8.007 -7.794 27.180 1.00 84.75 99 GLU A O 1
ATOM 837 N N . ILE A 1 100 ? -7.427 -8.850 25.280 1.00 83.69 100 ILE A N 1
ATOM 838 C CA . ILE A 1 100 ? -7.051 -10.117 25.927 1.00 83.69 100 ILE A CA 1
ATOM 839 C C . ILE A 1 100 ? -5.904 -9.911 26.928 1.00 83.69 100 ILE A C 1
ATOM 841 O O . ILE A 1 100 ? -5.996 -10.360 28.070 1.00 83.69 100 ILE A O 1
ATOM 845 N N . LEU A 1 101 ? -4.837 -9.207 26.531 1.00 82.56 101 LEU A N 1
ATOM 846 C CA . LEU A 1 101 ? -3.672 -8.958 27.393 1.00 82.56 101 LEU A CA 1
ATOM 847 C C . LEU A 1 101 ? -4.011 -8.086 28.615 1.00 82.56 101 LEU A C 1
ATOM 849 O O . LEU A 1 101 ? -3.411 -8.256 29.675 1.00 82.56 101 LEU A O 1
ATOM 853 N N . LEU A 1 102 ? -4.985 -7.178 28.490 1.00 83.19 102 LEU A N 1
ATOM 854 C CA . LEU A 1 102 ? -5.502 -6.351 29.587 1.00 83.19 102 LEU A CA 1
ATOM 855 C C . LEU A 1 102 ? -6.562 -7.068 30.449 1.00 83.19 102 LEU A C 1
ATOM 857 O O . LEU A 1 102 ? -7.165 -6.440 31.318 1.00 83.19 102 LEU A O 1
ATOM 861 N N . GLY A 1 103 ? -6.788 -8.368 30.236 1.00 80.56 103 GLY A N 1
ATOM 862 C CA . GLY A 1 103 ? -7.677 -9.195 31.057 1.00 80.56 103 GLY A CA 1
ATOM 863 C C . GLY A 1 103 ? -9.095 -9.382 30.510 1.00 80.56 103 GLY A C 1
ATOM 864 O O . GLY A 1 103 ? -9.912 -10.019 31.169 1.00 80.56 103 GLY A O 1
ATOM 865 N N . GLY A 1 104 ? -9.412 -8.841 29.329 1.00 83.00 104 GLY A N 1
ATOM 866 C CA . GLY A 1 104 ? -10.655 -9.113 28.591 1.00 83.00 104 GLY A CA 1
ATOM 867 C C . GLY A 1 104 ? -11.943 -8.586 29.233 1.00 83.00 104 GLY A C 1
ATOM 868 O O . GLY A 1 104 ? -13.033 -8.890 28.752 1.00 83.00 104 GLY A O 1
ATOM 869 N N . VAL A 1 105 ? -11.842 -7.785 30.303 1.00 83.06 105 VAL A N 1
ATOM 870 C CA . VAL A 1 105 ? -12.982 -7.303 31.108 1.00 83.06 105 VAL A CA 1
ATOM 871 C C . VAL A 1 105 ? -14.046 -6.642 30.232 1.00 83.06 105 VAL A C 1
ATOM 873 O O . VAL A 1 105 ? -15.220 -6.983 30.323 1.00 83.06 105 VAL A O 1
ATOM 876 N N . LYS A 1 106 ? -13.649 -5.726 29.341 1.00 80.25 106 LYS A N 1
ATOM 877 C CA . LYS A 1 106 ? -14.589 -4.996 28.476 1.00 80.25 106 LYS A CA 1
ATOM 878 C C . LYS A 1 106 ? -15.290 -5.899 27.464 1.00 80.25 106 LYS A C 1
ATOM 880 O O . LYS A 1 106 ? -16.491 -5.742 27.262 1.00 80.25 106 LYS A O 1
ATOM 885 N N . THR A 1 107 ? -14.575 -6.861 26.885 1.00 81.88 107 THR A N 1
ATOM 886 C CA . THR A 1 107 ? -15.142 -7.840 25.952 1.00 81.88 107 THR A CA 1
ATOM 887 C C . THR A 1 107 ? -16.201 -8.695 26.649 1.00 81.88 107 THR A C 1
ATOM 889 O O . THR A 1 107 ? -17.301 -8.858 26.136 1.00 81.88 107 THR A O 1
ATOM 892 N N . ILE A 1 108 ? -15.913 -9.186 27.859 1.00 81.69 108 ILE A N 1
ATOM 893 C CA . ILE A 1 108 ? -16.855 -9.994 28.650 1.00 81.69 108 ILE A CA 1
ATOM 894 C C . ILE A 1 108 ? -18.066 -9.157 29.079 1.00 81.69 108 ILE A C 1
ATOM 896 O O . ILE A 1 108 ? -19.201 -9.627 28.984 1.00 81.69 108 ILE A O 1
ATOM 900 N N . VAL A 1 109 ? -17.851 -7.904 29.498 1.00 83.00 109 VAL A N 1
ATOM 901 C CA . VAL A 1 109 ? -18.932 -6.963 29.843 1.00 83.00 109 VAL A CA 1
ATOM 902 C C . VAL A 1 109 ? -19.849 -6.704 28.652 1.00 83.00 109 VAL A C 1
ATOM 904 O O . VAL A 1 109 ? -21.058 -6.618 28.848 1.00 83.00 109 VAL A O 1
ATOM 907 N N . ALA A 1 110 ? -19.311 -6.615 27.433 1.00 83.94 110 ALA A N 1
ATOM 908 C CA . ALA A 1 110 ? -20.111 -6.388 26.231 1.00 83.94 110 ALA A CA 1
ATOM 909 C C . ALA A 1 110 ? -21.137 -7.508 25.965 1.00 83.94 110 ALA A C 1
ATOM 911 O O . ALA A 1 110 ? -22.187 -7.234 25.389 1.00 83.94 110 ALA A O 1
ATOM 912 N N . PHE A 1 111 ? -20.867 -8.743 26.409 1.00 85.50 111 PHE A N 1
ATOM 913 C CA . PHE A 1 111 ? -21.774 -9.892 26.253 1.00 85.50 111 PHE A CA 1
ATOM 914 C C . PHE A 1 111 ? -22.567 -10.253 27.518 1.00 85.50 111 PHE A C 1
ATOM 916 O O . PHE A 1 111 ? -23.511 -11.037 27.433 1.00 85.50 111 PHE A O 1
ATOM 923 N N . THR A 1 112 ? -22.191 -9.725 28.685 1.00 86.31 112 THR A N 1
ATOM 924 C CA . THR A 1 112 ? -22.803 -10.075 29.977 1.00 86.31 112 THR A CA 1
ATOM 925 C C . THR A 1 112 ? -23.348 -8.830 30.678 1.00 86.31 112 THR A C 1
ATOM 927 O O . THR A 1 112 ? -24.462 -8.404 30.387 1.00 86.31 112 THR A O 1
ATOM 930 N N . SER A 1 113 ? -22.590 -8.256 31.611 1.00 84.50 113 SER A N 1
ATOM 931 C CA . SER A 1 113 ? -22.816 -6.973 32.281 1.00 84.50 113 SER A CA 1
ATOM 932 C C . SER A 1 113 ? -21.684 -6.722 33.289 1.00 84.50 113 SER A C 1
ATOM 934 O O . SER A 1 113 ? -20.934 -7.632 33.645 1.00 84.50 113 SER A O 1
ATOM 936 N N . TRP A 1 114 ? -21.576 -5.498 33.814 1.00 85.56 114 TRP A N 1
ATOM 937 C CA . TRP A 1 114 ? -20.659 -5.201 34.927 1.00 85.56 114 TRP A CA 1
ATOM 938 C C . TRP A 1 114 ? -20.991 -5.980 36.206 1.00 85.56 114 TRP A C 1
ATOM 940 O O . TRP A 1 114 ? -20.090 -6.334 36.964 1.00 85.56 114 TRP A O 1
ATOM 950 N N . ASP A 1 115 ? -22.274 -6.278 36.415 1.00 85.50 115 ASP A N 1
ATOM 951 C CA . ASP A 1 115 ? -22.764 -6.981 37.601 1.00 85.50 115 ASP A CA 1
ATOM 952 C C . ASP A 1 115 ? -22.401 -8.477 37.583 1.00 85.50 115 ASP A C 1
ATOM 954 O O . ASP A 1 115 ? -22.215 -9.105 38.620 1.00 85.50 115 ASP A O 1
ATOM 958 N N . TYR A 1 116 ? -22.213 -9.055 36.393 1.00 82.88 116 TYR A N 1
ATOM 959 C CA . TYR A 1 116 ? -21.730 -10.427 36.248 1.00 82.88 116 TYR A CA 1
ATOM 960 C C . TYR A 1 116 ? -20.254 -10.573 36.645 1.00 82.88 116 TYR A C 1
ATOM 962 O O . TYR A 1 116 ? -19.879 -11.554 37.291 1.00 82.88 116 TYR A O 1
ATOM 970 N N . ILE A 1 117 ? -19.418 -9.589 36.291 1.00 83.12 117 ILE A N 1
ATOM 971 C CA . ILE A 1 117 ? -17.980 -9.601 36.599 1.00 83.12 117 ILE A CA 1
ATOM 972 C C . ILE A 1 117 ? -17.717 -9.365 38.089 1.00 83.12 117 ILE A C 1
ATOM 974 O O . ILE A 1 117 ? -16.836 -10.009 38.656 1.00 83.12 117 ILE A O 1
ATOM 978 N N . SER A 1 118 ? -18.488 -8.489 38.741 1.00 81.56 118 SER A N 1
ATOM 979 C CA . SER A 1 118 ? -18.362 -8.253 40.187 1.00 81.56 118 SER A CA 1
ATOM 980 C C . SER A 1 118 ? -18.682 -9.509 41.008 1.00 81.56 118 SER A C 1
ATOM 982 O O . SER A 1 118 ? -18.045 -9.754 42.032 1.00 81.56 118 SER A O 1
ATOM 984 N N . GLN A 1 119 ? -19.627 -10.326 40.534 1.00 86.38 119 GLN A N 1
ATOM 985 C CA . GLN A 1 119 ? -20.019 -11.587 41.165 1.00 86.38 119 GLN A CA 1
ATOM 986 C C . GLN A 1 119 ? -19.067 -12.746 40.828 1.00 86.38 119 GLN A C 1
ATOM 988 O O . GLN A 1 119 ? -18.882 -13.644 41.648 1.00 86.38 119 GLN A O 1
ATOM 993 N N . ASN A 1 120 ? -18.437 -12.731 39.648 1.00 85.00 120 ASN A N 1
ATOM 994 C CA . ASN A 1 120 ? -17.564 -13.801 39.161 1.00 85.00 120 ASN A CA 1
ATOM 995 C C . ASN A 1 120 ? -16.147 -13.286 38.884 1.00 85.00 120 ASN A C 1
ATOM 997 O O . ASN A 1 120 ? -15.744 -13.103 37.736 1.00 85.00 120 ASN A O 1
ATOM 1001 N N . SER A 1 121 ? -15.351 -13.125 39.944 1.00 74.69 121 SER A N 1
ATOM 1002 C CA . SER A 1 121 ? -13.954 -12.666 39.851 1.00 74.69 121 SER A CA 1
ATOM 1003 C C . SER A 1 121 ? -13.026 -13.608 39.069 1.00 74.69 121 SER A C 1
ATOM 1005 O O . SER A 1 121 ? -11.963 -13.192 38.621 1.00 74.69 121 SER A O 1
ATOM 1007 N N . TRP A 1 122 ? -13.425 -14.867 38.864 1.00 79.56 122 TRP A N 1
ATOM 1008 C CA . TRP A 1 122 ? -12.707 -15.838 38.030 1.00 79.56 122 TRP A CA 1
ATOM 1009 C C . TRP A 1 122 ? -12.860 -15.576 36.524 1.00 79.56 122 TRP A C 1
ATOM 1011 O O . TRP A 1 122 ? -12.104 -16.135 35.731 1.00 79.56 122 TRP A O 1
ATOM 1021 N N . ALA A 1 123 ? -13.839 -14.760 36.122 1.00 77.81 123 ALA A N 1
ATOM 1022 C CA . ALA A 1 123 ? -14.174 -14.550 34.720 1.00 77.81 123 ALA A CA 1
ATOM 1023 C C . ALA A 1 123 ? -13.151 -13.673 33.983 1.00 77.81 123 ALA A C 1
ATOM 1025 O O . ALA A 1 123 ? -13.064 -13.754 32.763 1.00 77.81 123 ALA A O 1
ATOM 1026 N N . HIS A 1 124 ? -12.364 -12.860 34.693 1.00 74.88 124 HIS A N 1
ATOM 1027 C CA . HIS A 1 124 ? -11.332 -12.019 34.093 1.00 74.88 124 HIS A CA 1
ATOM 1028 C C . HIS A 1 124 ? -9.933 -12.451 34.540 1.00 74.88 124 HIS A C 1
ATOM 1030 O O . HIS A 1 124 ? -9.717 -12.876 35.675 1.00 74.88 124 HIS A O 1
ATOM 1036 N N . TRP A 1 125 ? -8.948 -12.305 33.658 1.00 77.69 125 TRP A N 1
ATOM 1037 C CA . TRP A 1 125 ? -7.544 -12.505 34.018 1.00 77.69 125 TRP A CA 1
ATOM 1038 C C . TRP A 1 125 ? -6.911 -11.191 34.488 1.00 77.69 125 TRP A C 1
ATOM 1040 O O . TRP A 1 125 ? -7.377 -10.115 34.104 1.00 77.69 125 TRP A O 1
ATOM 1050 N N . PRO A 1 126 ? -5.881 -11.233 35.353 1.00 79.25 126 PRO A N 1
ATOM 1051 C CA . PRO A 1 126 ? -5.133 -10.033 35.698 1.00 79.25 126 PRO A CA 1
ATOM 1052 C C . PRO A 1 126 ? -4.440 -9.491 34.444 1.00 79.25 126 PRO A C 1
ATOM 1054 O O . PRO A 1 126 ? -3.828 -10.250 33.692 1.00 79.25 126 PRO A O 1
ATOM 1057 N N . ALA A 1 127 ? -4.539 -8.178 34.225 1.00 78.75 127 ALA A N 1
ATOM 1058 C CA . ALA A 1 127 ? -3.852 -7.518 33.123 1.00 78.75 127 ALA A CA 1
ATOM 1059 C C . ALA A 1 127 ? -2.346 -7.796 33.211 1.00 78.75 127 ALA A C 1
ATOM 1061 O O . ALA A 1 127 ? -1.735 -7.638 34.273 1.00 78.75 127 ALA A O 1
ATOM 1062 N N . LEU A 1 128 ? -1.744 -8.205 32.097 1.00 77.94 128 LEU A N 1
ATOM 1063 C CA . LEU A 1 128 ? -0.302 -8.395 32.049 1.00 77.94 128 LEU A CA 1
ATOM 1064 C C . LEU A 1 128 ? 0.390 -7.031 32.199 1.00 77.94 128 LEU A C 1
ATOM 1066 O O . LEU A 1 128 ? -0.029 -6.067 31.550 1.00 77.94 128 LEU A O 1
ATOM 1070 N N . PRO A 1 129 ? 1.452 -6.926 33.022 1.00 67.62 129 PRO A N 1
ATOM 1071 C CA . PRO A 1 129 ? 2.245 -5.708 33.113 1.00 67.62 129 PRO A CA 1
ATOM 1072 C C . PRO A 1 129 ? 2.968 -5.500 31.776 1.00 67.62 129 PRO A C 1
ATOM 1074 O O . PRO A 1 129 ? 4.018 -6.083 31.513 1.00 67.62 129 PRO A O 1
ATOM 1077 N N . TRP A 1 130 ? 2.359 -4.720 30.887 1.00 65.44 130 TRP A N 1
ATOM 1078 C CA . TRP A 1 130 ? 2.928 -4.378 29.590 1.00 65.44 130 TRP A CA 1
ATOM 1079 C C . TRP A 1 130 ? 4.021 -3.319 29.752 1.00 65.44 130 TRP A C 1
ATOM 1081 O O . TRP A 1 130 ? 3.872 -2.359 30.503 1.00 65.44 130 TRP A O 1
ATOM 1091 N N . THR A 1 131 ? 5.133 -3.499 29.043 1.00 56.94 131 THR A N 1
ATOM 1092 C CA . THR A 1 131 ? 6.391 -2.775 29.276 1.00 56.94 131 THR A CA 1
ATOM 1093 C C . THR A 1 131 ? 6.523 -1.444 28.535 1.00 56.94 131 THR A C 1
ATOM 1095 O O . THR A 1 131 ? 7.621 -0.898 28.503 1.00 56.94 131 THR A O 1
ATOM 1098 N N . VAL A 1 132 ? 5.470 -0.914 27.909 1.00 48.72 132 VAL A N 1
ATOM 1099 C CA . VAL A 1 132 ? 5.558 0.374 27.199 1.00 48.72 132 VAL A CA 1
ATOM 1100 C C . VAL A 1 132 ? 4.729 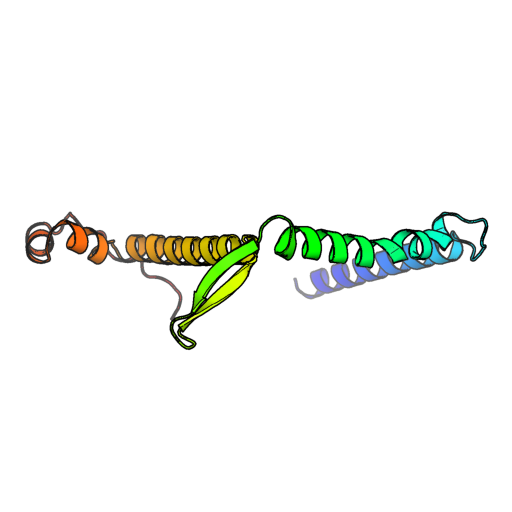1.411 27.942 1.00 48.72 132 VAL A C 1
ATOM 1102 O O . VAL A 1 132 ? 3.503 1.441 27.815 1.00 48.72 132 VAL A O 1
ATOM 1105 N N . VAL A 1 133 ? 5.440 2.211 28.737 1.00 40.59 133 VAL A N 1
ATOM 1106 C CA . VAL A 1 133 ? 5.044 3.551 29.188 1.00 40.59 133 VAL A CA 1
ATOM 1107 C C . VAL A 1 133 ? 5.715 4.552 28.260 1.00 40.59 133 VAL A C 1
ATOM 1109 O O . VAL A 1 133 ? 6.911 4.330 27.957 1.00 40.59 133 VAL A O 1
#

Foldseek 3Di:
DVVVVVVVVVVVVVVVVVVVVVVVVVQDCDPPGPVNCVCVVCVCVVVVVVVVVCCQFQPVAWDWDQDPVVRDTDIGGVVVVVVVVVVVVVVVVVVVVQCVLCFVLVVVCVVPNPVVCVVCVVNTDHRDPDDDD